Protein AF-A0A840H542-F1 (afdb_monomer_lite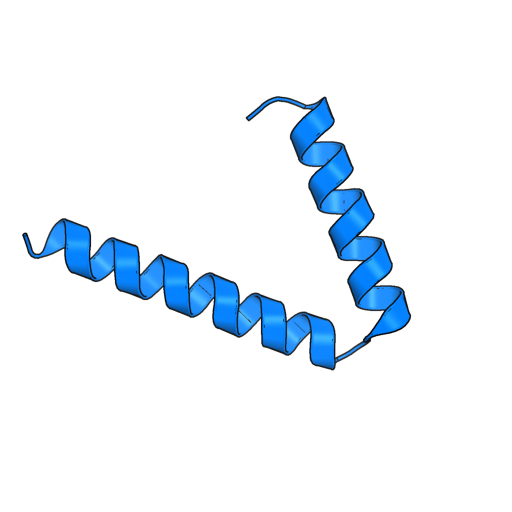)

Foldseek 3Di:
DDPVVVVVVVVVLVVCCVVVPPVSVVVVVVVVVVVVVVVVVVVVD

Radius of gyration: 13.63 Å; chains: 1; bounding box: 20×31×31 Å

Sequence (45 aa):
MTVEKQREVIRLWNELRKLEGPAAEELRIQILECFSEKEKVKRAA

Secondary structure (DSSP, 8-state):
--HHHHHHHHHHHHHHHHHHTHHHHHHHHHHHHHHHHHHHHHH--

Structure (mmCIF, N/CA/C/O backbone):
data_AF-A0A840H542-F1
#
_entry.id   AF-A0A840H542-F1
#
loop_
_atom_site.group_PDB
_atom_site.id
_atom_site.type_symbol
_atom_site.label_atom_id
_atom_site.label_alt_id
_atom_site.label_comp_id
_atom_site.label_asym_id
_atom_site.label_entity_id
_atom_site.label_seq_id
_atom_site.pdbx_PDB_ins_code
_atom_site.Cartn_x
_atom_site.Cartn_y
_atom_site.Cartn_z
_atom_site.occupancy
_atom_site.B_iso_or_equiv
_atom_site.auth_seq_id
_atom_site.auth_comp_id
_atom_site.auth_asym_id
_atom_site.auth_atom_id
_atom_site.pdbx_PDB_model_num
ATOM 1 N N . MET A 1 1 ? -11.009 4.304 12.030 1.00 76.25 1 MET A N 1
ATOM 2 C CA . MET A 1 1 ? -10.692 4.941 10.733 1.00 76.25 1 MET A CA 1
ATOM 3 C C . MET A 1 1 ? -11.786 5.967 10.448 1.00 76.25 1 MET A C 1
ATOM 5 O O . MET A 1 1 ? -12.936 5.558 10.461 1.00 76.25 1 MET A O 1
ATOM 9 N N . THR A 1 2 ? -11.476 7.262 10.289 1.00 95.69 2 THR A N 1
ATOM 10 C CA . THR A 1 2 ? -12.497 8.295 9.979 1.00 95.69 2 THR A CA 1
ATOM 11 C C . THR A 1 2 ? -12.669 8.452 8.466 1.00 95.69 2 THR A C 1
ATOM 13 O O . THR A 1 2 ? -11.783 8.047 7.709 1.00 95.69 2 THR A O 1
ATOM 16 N N . VAL A 1 3 ? -13.784 9.035 8.014 1.00 94.88 3 VAL A N 1
ATOM 17 C CA . VAL A 1 3 ? -14.066 9.238 6.579 1.00 94.88 3 VAL A CA 1
ATOM 18 C C . VAL A 1 3 ? -13.032 10.170 5.938 1.00 94.88 3 VAL A C 1
ATOM 20 O O . VAL A 1 3 ? -12.589 9.921 4.819 1.00 94.88 3 VAL A O 1
ATOM 23 N N . GLU A 1 4 ? -12.576 11.196 6.656 1.00 96.25 4 GLU A N 1
ATOM 24 C CA . GLU A 1 4 ? -11.536 12.125 6.193 1.00 96.25 4 GLU A CA 1
ATOM 25 C C . GLU A 1 4 ? -10.218 11.385 5.966 1.00 96.25 4 GLU A C 1
ATOM 27 O O . GLU A 1 4 ? -9.591 11.528 4.918 1.00 96.25 4 GLU A O 1
ATOM 32 N N . LYS A 1 5 ? -9.837 10.518 6.913 1.00 94.12 5 LYS A N 1
ATOM 33 C CA . LYS A 1 5 ? -8.627 9.696 6.798 1.00 94.12 5 LYS A CA 1
ATOM 34 C C . LYS A 1 5 ? -8.714 8.712 5.630 1.00 94.12 5 LYS A C 1
ATOM 36 O O . LYS A 1 5 ? -7.720 8.511 4.945 1.00 94.12 5 LYS A O 1
ATOM 41 N N . GLN A 1 6 ? -9.885 8.130 5.363 1.00 92.69 6 GLN A N 1
ATOM 42 C CA . GLN A 1 6 ? -10.075 7.247 4.202 1.00 92.69 6 GLN A CA 1
ATOM 43 C C . GLN A 1 6 ? -9.910 7.996 2.882 1.00 92.69 6 GLN A C 1
ATOM 45 O O . GLN A 1 6 ? -9.217 7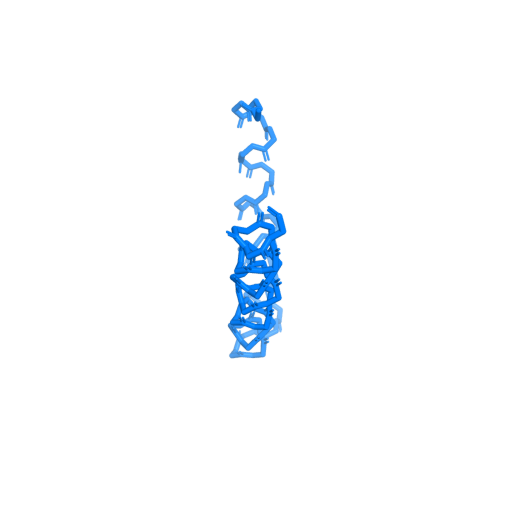.516 1.987 1.00 92.69 6 GLN A O 1
ATOM 50 N N . ARG A 1 7 ? -10.519 9.181 2.763 1.00 97.19 7 ARG A N 1
ATOM 51 C CA . ARG A 1 7 ? -10.400 10.019 1.561 1.00 97.19 7 ARG A CA 1
ATOM 52 C C . ARG A 1 7 ? -8.954 10.420 1.303 1.00 97.19 7 ARG A C 1
ATOM 54 O O . ARG A 1 7 ? -8.509 10.357 0.161 1.00 97.19 7 ARG A O 1
ATOM 61 N N . GLU A 1 8 ? -8.223 10.763 2.357 1.00 97.31 8 GLU A N 1
ATOM 62 C CA . GLU A 1 8 ? -6.819 11.143 2.245 1.00 97.31 8 GLU A CA 1
ATOM 63 C C . GLU A 1 8 ? -5.930 9.973 1.807 1.00 97.31 8 GLU A C 1
ATOM 65 O O . GLU A 1 8 ? -5.101 10.128 0.914 1.00 97.31 8 GLU A O 1
ATOM 70 N N . VAL A 1 9 ? -6.162 8.769 2.340 1.00 93.88 9 VAL A N 1
ATOM 71 C CA . VAL A 1 9 ? -5.469 7.552 1.881 1.00 93.88 9 VAL A CA 1
ATOM 72 C C . VAL A 1 9 ? -5.732 7.293 0.395 1.00 93.88 9 VAL A C 1
ATOM 74 O O . VAL A 1 9 ? -4.800 6.999 -0.352 1.00 93.88 9 VAL A O 1
ATOM 77 N N . ILE A 1 10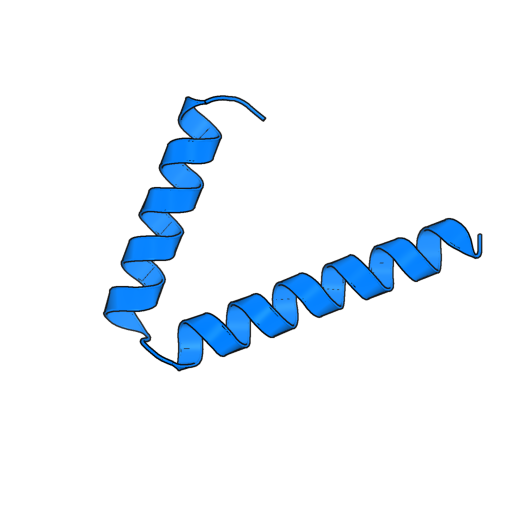 ? -6.980 7.443 -0.059 1.00 94.31 10 ILE A N 1
ATOM 78 C CA . ILE A 1 10 ? -7.335 7.281 -1.477 1.00 94.31 10 ILE A CA 1
ATOM 79 C C . ILE A 1 10 ? -6.639 8.344 -2.340 1.00 94.31 10 ILE A C 1
ATOM 81 O O . ILE A 1 10 ? -6.125 8.018 -3.411 1.00 94.31 10 ILE A O 1
ATOM 85 N N . ARG A 1 11 ? -6.597 9.604 -1.886 1.00 97.50 11 ARG A N 1
ATOM 86 C CA . ARG A 1 11 ? -5.924 10.703 -2.597 1.00 97.50 11 ARG A CA 1
ATOM 87 C C . ARG A 1 11 ? -4.436 10.408 -2.782 1.00 97.50 11 ARG A C 1
ATOM 89 O O . ARG A 1 11 ? -3.959 10.430 -3.914 1.00 97.50 11 ARG A O 1
ATOM 96 N N . LEU A 1 12 ? -3.741 10.063 -1.699 1.00 94.88 12 LEU A N 1
ATOM 97 C CA . LEU A 1 12 ? -2.313 9.738 -1.716 1.00 94.88 12 LEU A CA 1
ATOM 98 C C . LEU A 1 12 ? -2.012 8.527 -2.606 1.00 94.88 12 LEU A C 1
ATOM 100 O O . LEU A 1 12 ? -1.075 8.554 -3.399 1.00 94.88 12 LEU A O 1
ATOM 104 N N . TRP A 1 13 ? -2.849 7.488 -2.545 1.00 93.62 13 TRP A N 1
ATOM 105 C CA . TRP A 1 13 ? -2.712 6.318 -3.413 1.00 93.62 13 TRP A CA 1
ATOM 106 C C . TRP A 1 13 ? -2.867 6.663 -4.903 1.00 93.62 13 TRP A C 1
ATOM 108 O O . TRP A 1 13 ? -2.151 6.141 -5.759 1.00 93.62 13 TRP A O 1
ATOM 118 N N . ASN A 1 14 ? -3.793 7.565 -5.233 1.00 94.56 14 ASN A N 1
ATOM 119 C CA . ASN A 1 14 ? -3.979 8.032 -6.605 1.00 94.56 14 ASN A CA 1
ATOM 120 C C . ASN A 1 14 ? -2.790 8.856 -7.107 1.00 94.56 14 ASN A C 1
ATOM 122 O O . ASN A 1 14 ? -2.431 8.733 -8.276 1.00 94.56 14 ASN A O 1
ATOM 126 N N . GLU A 1 15 ? -2.189 9.687 -6.257 1.00 95.56 15 GLU A N 1
ATOM 127 C CA . GLU A 1 15 ? -0.987 10.457 -6.600 1.00 95.56 15 GLU A CA 1
ATOM 128 C C . GLU A 1 15 ? 0.213 9.544 -6.834 1.00 95.56 15 GLU A C 1
ATOM 130 O O . GLU A 1 15 ? 0.879 9.670 -7.860 1.00 95.56 15 GLU A O 1
ATOM 135 N N . LEU A 1 16 ? 0.415 8.561 -5.957 1.00 93.19 16 LEU A N 1
ATOM 136 C CA . LEU A 1 16 ? 1.491 7.587 -6.095 1.00 93.19 16 LEU A CA 1
ATOM 137 C C . LEU A 1 16 ? 1.386 6.803 -7.410 1.00 93.19 16 LEU A C 1
ATOM 139 O O . LEU A 1 16 ? 2.362 6.703 -8.144 1.00 93.19 16 LEU A O 1
ATOM 143 N N . ARG A 1 17 ? 0.190 6.311 -7.765 1.00 92.88 17 ARG A N 1
ATOM 144 C CA . ARG A 1 17 ? -0.017 5.608 -9.046 1.00 92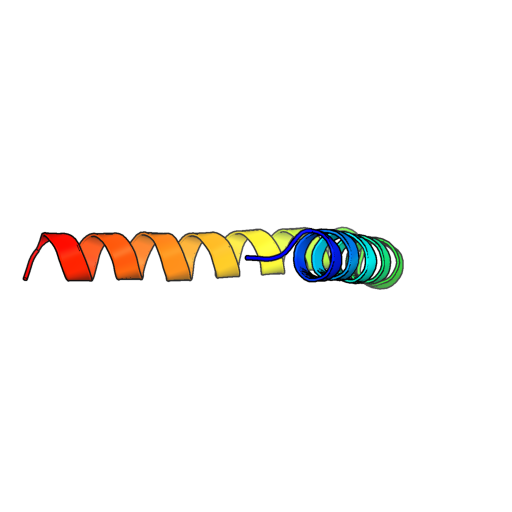.88 17 ARG A CA 1
ATOM 145 C C . ARG A 1 17 ? 0.238 6.483 -10.267 1.00 92.88 17 ARG A C 1
ATOM 147 O O . ARG A 1 17 ? 0.663 5.966 -11.293 1.00 92.88 17 ARG A O 1
ATOM 154 N N . LYS A 1 18 ? -0.047 7.785 -10.189 1.00 92.56 18 LYS A N 1
ATOM 155 C CA . LYS A 1 18 ? 0.229 8.715 -11.295 1.00 92.56 18 LYS A CA 1
ATOM 156 C C . LYS A 1 18 ? 1.725 8.949 -11.483 1.00 92.56 18 LYS A C 1
ATOM 158 O O . LYS A 1 18 ? 2.148 9.118 -12.620 1.00 92.56 18 LYS A O 1
ATOM 163 N N . LEU A 1 19 ? 2.486 8.987 -10.390 1.00 92.69 19 LEU A N 1
ATOM 164 C CA . LEU A 1 19 ? 3.923 9.246 -10.417 1.00 92.69 19 LEU A CA 1
ATOM 165 C C . LEU A 1 19 ? 4.726 7.994 -10.794 1.00 92.69 19 LEU A C 1
ATOM 167 O O . LEU A 1 19 ? 5.557 8.044 -11.691 1.00 92.69 19 LEU A O 1
ATOM 171 N N . GLU A 1 20 ? 4.444 6.876 -10.126 1.00 90.50 20 GLU A N 1
ATOM 172 C CA . GLU A 1 20 ? 5.269 5.660 -10.169 1.00 90.50 20 GLU A CA 1
ATOM 173 C C . GLU A 1 20 ? 4.694 4.572 -11.096 1.00 90.50 20 GLU A C 1
ATOM 175 O O . GLU A 1 20 ? 5.358 3.581 -11.401 1.00 90.50 20 GLU A O 1
ATOM 180 N N . GLY A 1 21 ? 3.447 4.725 -11.557 1.00 87.06 21 GLY A N 1
ATOM 181 C CA . GLY A 1 21 ? 2.817 3.796 -12.495 1.00 87.06 21 GLY A CA 1
ATOM 182 C C . GLY A 1 21 ? 2.833 2.341 -11.988 1.00 87.06 21 GLY A C 1
ATOM 183 O O . GLY A 1 21 ? 2.325 2.085 -10.893 1.00 87.06 21 GLY A O 1
ATOM 184 N N . PRO A 1 22 ? 3.387 1.376 -12.751 1.00 88.38 22 PRO A N 1
ATOM 185 C CA . PRO A 1 22 ? 3.470 -0.032 -12.346 1.00 88.38 22 PRO A CA 1
ATOM 186 C C . PRO A 1 22 ? 4.208 -0.282 -11.020 1.00 88.38 22 PRO A C 1
ATOM 188 O O . PRO A 1 22 ? 3.791 -1.155 -10.262 1.00 88.38 22 PRO A O 1
ATOM 191 N N . ALA A 1 23 ? 5.234 0.512 -10.695 1.00 89.75 23 ALA A N 1
ATOM 192 C CA . ALA A 1 23 ? 6.013 0.341 -9.464 1.00 89.75 23 ALA A CA 1
ATOM 193 C C . ALA A 1 23 ? 5.180 0.625 -8.198 1.00 89.75 23 ALA A C 1
ATOM 195 O O . ALA A 1 23 ? 5.412 0.038 -7.138 1.00 89.75 23 ALA A O 1
ATOM 196 N N . ALA A 1 24 ? 4.145 1.470 -8.304 1.00 92.81 24 ALA A N 1
ATOM 197 C CA . ALA A 1 24 ? 3.196 1.672 -7.212 1.00 92.81 24 ALA A CA 1
ATOM 198 C C . ALA A 1 24 ? 2.441 0.377 -6.871 1.00 92.81 24 ALA A C 1
ATOM 200 O O . ALA A 1 24 ? 2.201 0.098 -5.696 1.00 92.81 24 ALA A O 1
ATOM 201 N N . GLU A 1 25 ? 2.069 -0.421 -7.877 1.00 90.00 25 GLU A N 1
ATOM 202 C CA . GLU A 1 25 ? 1.329 -1.667 -7.659 1.00 90.00 25 GLU A CA 1
ATOM 203 C C . GLU A 1 25 ? 2.203 -2.724 -6.974 1.00 90.00 25 GLU A C 1
ATOM 205 O O . GLU A 1 25 ? 1.731 -3.403 -6.063 1.00 90.00 25 GLU A O 1
ATOM 210 N N . GLU A 1 26 ? 3.491 -2.799 -7.315 1.00 92.25 26 GLU A N 1
ATOM 211 C CA . GLU A 1 26 ? 4.459 -3.661 -6.621 1.00 92.25 26 GLU A CA 1
ATOM 212 C C . GLU A 1 26 ? 4.589 -3.296 -5.139 1.00 92.25 26 GLU A C 1
ATOM 214 O O . GLU A 1 26 ? 4.530 -4.175 -4.277 1.00 92.25 26 GLU A O 1
ATOM 219 N N . LEU A 1 27 ? 4.660 -2.001 -4.816 1.00 90.12 27 LEU A N 1
ATOM 220 C CA . LEU A 1 27 ? 4.670 -1.539 -3.427 1.00 90.12 27 LEU A CA 1
ATOM 221 C C . LEU A 1 27 ? 3.387 -1.948 -2.682 1.00 90.12 27 LEU A C 1
ATOM 223 O O . LEU A 1 27 ? 3.439 -2.368 -1.525 1.00 90.12 27 LEU A O 1
ATOM 227 N N . ARG A 1 28 ? 2.220 -1.872 -3.332 1.00 90.81 28 ARG A N 1
ATOM 228 C CA . ARG A 1 28 ? 0.955 -2.335 -2.738 1.00 90.81 28 ARG A CA 1
ATOM 229 C C . ARG A 1 28 ? 0.949 -3.835 -2.488 1.00 90.81 28 ARG A C 1
ATOM 231 O O . ARG A 1 28 ? 0.472 -4.241 -1.429 1.00 90.81 28 ARG A O 1
ATOM 238 N N . ILE A 1 29 ? 1.470 -4.637 -3.414 1.00 92.44 29 ILE A N 1
ATOM 239 C CA . ILE A 1 29 ? 1.609 -6.086 -3.227 1.00 92.44 29 ILE A CA 1
ATOM 240 C C . ILE A 1 29 ? 2.484 -6.363 -1.998 1.00 92.44 29 ILE A C 1
ATOM 242 O O . ILE A 1 29 ? 2.016 -7.025 -1.075 1.00 92.44 29 ILE A O 1
ATOM 246 N N . GLN A 1 30 ? 3.668 -5.750 -1.909 1.00 91.00 30 GLN A N 1
ATOM 247 C CA . GLN A 1 30 ? 4.585 -5.916 -0.771 1.00 91.00 30 GLN A CA 1
ATOM 248 C C . GLN A 1 30 ? 3.954 -5.507 0.569 1.00 91.00 30 GLN A C 1
ATOM 250 O O . GLN A 1 30 ? 4.120 -6.182 1.589 1.00 91.00 30 GLN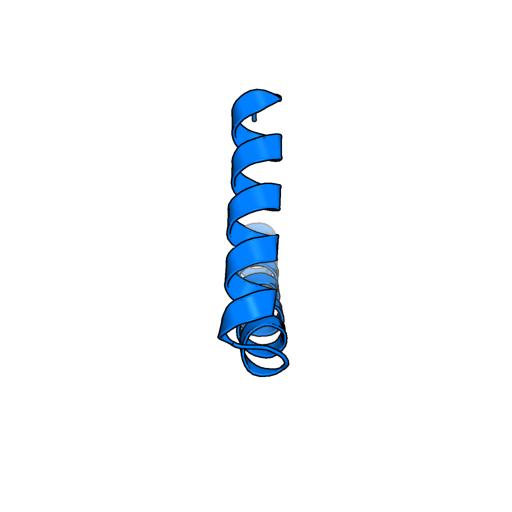 A O 1
ATOM 255 N N . ILE A 1 31 ? 3.198 -4.404 0.586 1.00 89.81 31 ILE A N 1
ATOM 256 C CA . ILE A 1 31 ? 2.465 -3.958 1.775 1.00 89.81 31 ILE A CA 1
ATOM 257 C C . ILE A 1 31 ? 1.440 -5.018 2.199 1.00 89.81 31 ILE A C 1
ATOM 259 O O . ILE A 1 31 ? 1.381 -5.382 3.376 1.00 89.81 31 ILE A O 1
ATOM 263 N N . LEU A 1 32 ? 0.631 -5.512 1.259 1.00 91.50 32 LEU A N 1
ATOM 264 C CA . LEU A 1 32 ? -0.401 -6.511 1.537 1.00 91.50 32 LEU A CA 1
ATOM 265 C C . LEU A 1 32 ? 0.201 -7.840 2.006 1.00 91.50 32 LEU A C 1
ATOM 267 O O . LEU A 1 32 ? -0.326 -8.438 2.945 1.00 91.50 32 LEU A O 1
ATOM 271 N N . GLU A 1 33 ? 1.310 -8.273 1.410 1.00 92.75 33 GLU A N 1
ATOM 272 C CA . GLU A 1 33 ? 2.059 -9.460 1.831 1.00 92.75 33 GLU A CA 1
ATOM 273 C C . GLU A 1 33 ? 2.567 -9.312 3.268 1.00 92.75 33 GLU A C 1
ATOM 275 O O . GLU A 1 33 ? 2.252 -10.148 4.114 1.00 92.75 33 GLU A O 1
ATOM 280 N N . CYS A 1 34 ? 3.226 -8.196 3.592 1.00 90.25 34 CYS A N 1
ATOM 281 C CA . CYS A 1 34 ? 3.725 -7.909 4.940 1.00 90.25 34 CYS A CA 1
ATOM 282 C C . CYS A 1 34 ? 2.611 -7.944 6.003 1.00 90.25 34 CYS A C 1
ATOM 284 O O . CYS A 1 34 ? 2.796 -8.469 7.106 1.00 90.25 34 CYS A O 1
ATOM 286 N N . PHE A 1 35 ? 1.426 -7.408 5.696 1.00 85.56 35 PHE A N 1
ATOM 287 C CA . PHE A 1 35 ? 0.290 -7.466 6.620 1.00 85.56 35 PHE A CA 1
ATOM 288 C C . PHE A 1 35 ? -0.347 -8.859 6.704 1.00 85.56 35 PHE A C 1
ATOM 290 O O . PHE A 1 35 ? -0.730 -9.278 7.798 1.00 85.56 35 PHE A O 1
ATOM 297 N N . SER A 1 36 ? -0.414 -9.593 5.592 1.00 86.44 36 SER A N 1
ATOM 298 C CA . SER A 1 36 ? -0.887 -10.982 5.553 1.00 86.44 36 SER A CA 1
ATOM 299 C C . SER A 1 36 ? 0.002 -11.910 6.388 1.00 86.44 36 SER A C 1
ATOM 301 O O . SER A 1 36 ? -0.493 -12.722 7.170 1.00 86.44 36 SER A O 1
ATOM 303 N N . GLU A 1 37 ? 1.323 -11.757 6.301 1.00 79.75 37 GLU A N 1
ATOM 304 C CA . GLU A 1 37 ? 2.278 -12.510 7.118 1.00 79.75 37 GLU A CA 1
ATOM 305 C C . GLU A 1 37 ? 2.141 -12.184 8.606 1.00 79.75 37 GLU A C 1
ATOM 307 O O . GLU A 1 37 ? 2.082 -13.088 9.440 1.00 79.75 37 GLU A O 1
ATOM 312 N N . LYS A 1 38 ? 1.993 -10.902 8.958 1.00 71.94 38 LYS A N 1
ATOM 313 C CA . LYS A 1 38 ? 1.771 -10.481 10.351 1.00 71.94 38 LYS A CA 1
ATOM 314 C C . LYS A 1 38 ? 0.465 -11.017 10.937 1.00 71.94 38 LYS A C 1
ATOM 316 O O . LYS A 1 38 ? 0.422 -11.325 12.128 1.00 71.94 38 LYS A O 1
ATOM 321 N N . GLU A 1 39 ? -0.593 -11.147 10.138 1.00 68.88 39 GLU A N 1
ATOM 322 C CA . GLU A 1 39 ? -1.832 -11.815 10.559 1.00 68.88 39 GLU A CA 1
ATOM 323 C C . GLU A 1 39 ? -1.610 -13.305 10.847 1.00 68.88 39 GLU A C 1
ATOM 325 O O . GLU A 1 39 ? -2.105 -13.812 11.854 1.00 68.88 39 GLU A O 1
ATOM 330 N N . LYS A 1 40 ? -0.835 -14.004 10.009 1.00 65.12 40 LYS A N 1
ATOM 331 C CA . LYS A 1 40 ? -0.505 -15.425 10.219 1.00 65.12 40 LYS A CA 1
ATOM 332 C C . LYS A 1 40 ? 0.305 -15.636 11.499 1.00 65.12 40 LYS A C 1
ATOM 334 O O . LYS A 1 40 ? -0.017 -16.536 12.267 1.00 65.12 40 LYS A O 1
ATOM 339 N N . VAL A 1 41 ? 1.286 -14.770 11.767 1.00 62.50 41 VAL A N 1
ATOM 340 C CA . VAL A 1 41 ? 2.083 -14.802 13.008 1.00 62.50 41 VAL A CA 1
ATOM 341 C C . VAL A 1 41 ? 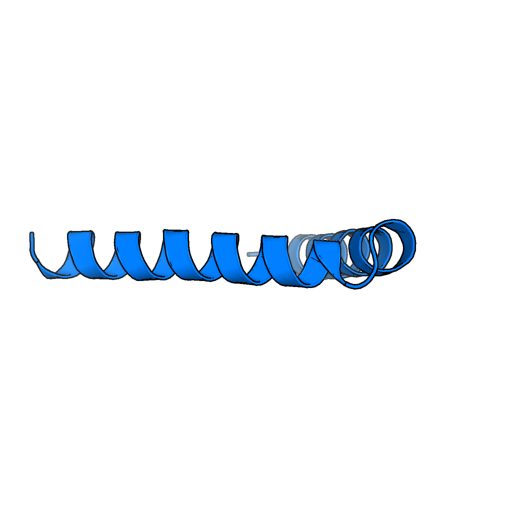1.202 -14.602 14.247 1.00 62.50 41 VAL A C 1
ATOM 343 O O . VAL A 1 41 ? 1.374 -15.307 15.233 1.00 62.50 41 VAL A O 1
ATOM 346 N N . LYS A 1 42 ? 0.216 -13.698 14.197 1.00 59.66 42 LYS A N 1
ATOM 347 C CA . LYS A 1 42 ? -0.713 -13.463 15.319 1.00 59.66 42 LYS A CA 1
ATOM 348 C C . LYS A 1 42 ? -1.702 -14.602 15.570 1.00 59.66 42 LYS A C 1
ATOM 350 O O . LYS A 1 42 ? -2.159 -14.740 16.694 1.00 59.66 42 LYS A O 1
ATOM 355 N N . ARG A 1 43 ? -2.079 -15.373 14.543 1.00 58.34 43 ARG A N 1
ATOM 356 C CA . ARG A 1 43 ? -2.997 -16.522 14.686 1.00 58.34 43 ARG A CA 1
ATOM 357 C C . ARG A 1 43 ? -2.296 -17.802 15.146 1.00 58.34 43 ARG A C 1
ATOM 359 O O . ARG A 1 43 ? -2.975 -18.723 15.581 1.00 58.34 43 ARG A O 1
ATOM 366 N N . ALA A 1 44 ? -0.974 -17.871 15.007 1.00 55.06 44 ALA A N 1
ATOM 367 C CA . ALA A 1 44 ? -0.154 -19.006 15.424 1.00 55.06 44 ALA A CA 1
ATOM 368 C C . ALA A 1 44 ? 0.446 -18.852 16.840 1.00 55.06 44 ALA A C 1
ATOM 370 O O . ALA A 1 44 ? 1.160 -19.753 17.277 1.00 55.06 44 ALA A O 1
ATOM 371 N N . ALA A 1 45 ? 0.187 -17.726 17.518 1.00 51.25 45 ALA A N 1
ATOM 372 C CA . ALA A 1 45 ? 0.681 -17.389 18.856 1.00 51.25 45 ALA A CA 1
ATOM 373 C C . ALA A 1 45 ? -0.406 -17.532 19.928 1.00 51.25 45 ALA A C 1
ATOM 375 O O . ALA A 1 45 ? -1.589 -17.277 19.603 1.00 51.25 45 ALA A O 1
#

pLDDT: mean 86.31, std 12.46, range [51.25, 97.5]